Protein AF-A0A7J8CA47-F1 (afdb_monomer_lite)

pLDDT: mean 77.25, std 26.19, range [30.0, 98.12]

Structure (mmCIF, N/CA/C/O backbone):
data_AF-A0A7J8CA47-F1
#
_entry.id   AF-A0A7J8CA47-F1
#
loop_
_atom_site.group_PDB
_atom_site.id
_atom_site.type_symbol
_atom_site.label_atom_id
_atom_site.label_alt_id
_atom_site.label_comp_id
_atom_site.label_asym_id
_atom_site.label_entity_id
_atom_site.label_seq_id
_atom_site.pdbx_PDB_ins_code
_atom_site.Cartn_x
_atom_site.Cartn_y
_atom_site.Cartn_z
_atom_site.occupancy
_atom_site.B_iso_or_equiv
_atom_site.auth_seq_id
_atom_site.auth_comp_id
_atom_site.auth_asym_id
_atom_site.auth_atom_id
_atom_site.pdbx_PDB_model_num
ATOM 1 N N . MET A 1 1 ? 16.880 -2.410 23.154 1.00 43.12 1 MET A N 1
ATOM 2 C CA . MET A 1 1 ? 16.026 -2.175 21.968 1.00 43.12 1 MET A CA 1
ATOM 3 C C . MET A 1 1 ? 15.149 -3.400 21.783 1.00 43.12 1 MET A C 1
ATOM 5 O O . MET A 1 1 ? 15.694 -4.495 21.804 1.00 43.12 1 MET A O 1
ATOM 9 N N . ALA A 1 2 ? 13.825 -3.248 21.705 1.00 46.47 2 ALA A N 1
ATOM 10 C CA . ALA A 1 2 ? 12.923 -4.389 21.546 1.00 46.47 2 ALA A CA 1
ATOM 11 C C . ALA A 1 2 ? 13.215 -5.104 20.217 1.00 46.47 2 ALA A C 1
ATOM 13 O O . ALA A 1 2 ? 13.193 -4.479 19.157 1.00 46.47 2 ALA A O 1
ATOM 14 N N . THR A 1 3 ? 13.519 -6.398 20.274 1.00 55.00 3 THR A N 1
ATOM 15 C CA . THR A 1 3 ? 13.683 -7.247 19.095 1.00 55.00 3 THR A CA 1
ATOM 16 C C . THR A 1 3 ? 12.305 -7.473 18.480 1.00 55.00 3 THR A C 1
ATOM 18 O O . THR A 1 3 ? 11.504 -8.255 18.984 1.00 55.00 3 THR A O 1
ATOM 21 N N . ALA A 1 4 ? 11.987 -6.741 17.411 1.00 59.34 4 ALA A N 1
ATOM 22 C CA . ALA A 1 4 ? 10.750 -6.964 16.673 1.00 59.34 4 ALA A CA 1
ATOM 23 C C . ALA A 1 4 ? 10.788 -8.372 16.056 1.00 59.34 4 ALA A C 1
ATOM 25 O O . ALA A 1 4 ? 11.578 -8.641 15.153 1.00 59.34 4 ALA A O 1
ATOM 26 N N . THR A 1 5 ? 9.962 -9.282 16.567 1.00 76.69 5 THR A N 1
ATOM 27 C CA . THR A 1 5 ? 9.777 -10.624 16.013 1.00 76.69 5 THR A CA 1
ATOM 28 C C . THR A 1 5 ? 8.916 -10.527 14.753 1.00 76.69 5 THR A C 1
ATOM 30 O O . THR A 1 5 ? 7.783 -10.051 14.795 1.00 76.69 5 THR A O 1
ATOM 33 N N . GLY A 1 6 ? 9.458 -10.933 13.603 1.00 85.44 6 GLY A N 1
ATOM 34 C CA . GLY A 1 6 ? 8.727 -10.924 12.336 1.00 85.44 6 GLY A CA 1
ATOM 35 C C . GLY A 1 6 ? 9.623 -10.786 11.103 1.00 85.44 6 GLY A C 1
ATOM 36 O O . GLY A 1 6 ? 10.840 -10.653 11.234 1.00 85.44 6 GLY A O 1
ATOM 37 N N . PRO A 1 7 ? 9.026 -10.819 9.901 1.00 93.44 7 PRO A N 1
ATOM 38 C CA . PRO A 1 7 ? 9.747 -10.603 8.652 1.00 93.44 7 PRO A CA 1
ATOM 39 C C . PRO A 1 7 ? 10.291 -9.172 8.548 1.00 93.44 7 PRO A C 1
ATOM 41 O O . PRO A 1 7 ? 9.707 -8.213 9.066 1.00 93.44 7 PRO A O 1
ATOM 44 N N . TRP A 1 8 ? 11.396 -9.032 7.822 1.00 95.00 8 TRP A N 1
ATOM 45 C CA . TRP A 1 8 ? 12.046 -7.760 7.528 1.00 95.00 8 TRP A CA 1
ATOM 46 C C . TRP A 1 8 ? 12.272 -7.601 6.027 1.00 95.00 8 TRP A C 1
ATOM 48 O O . TRP A 1 8 ? 12.529 -8.571 5.316 1.00 95.00 8 TRP A O 1
ATOM 58 N N . PHE A 1 9 ? 12.232 -6.359 5.563 1.00 94.50 9 PHE A N 1
ATOM 59 C CA . PHE A 1 9 ? 12.816 -5.973 4.290 1.00 94.50 9 PHE A CA 1
ATOM 60 C C . PHE A 1 9 ? 14.320 -5.753 4.490 1.00 94.50 9 PHE A C 1
ATOM 62 O O . PHE A 1 9 ? 14.727 -5.030 5.405 1.00 94.50 9 PHE A O 1
ATOM 69 N N . TRP A 1 10 ? 15.146 -6.412 3.678 1.00 96.19 10 TRP A N 1
ATOM 70 C CA . TRP A 1 10 ? 16.603 -6.345 3.771 1.00 96.19 10 TRP A CA 1
ATOM 71 C C . TRP A 1 10 ? 17.242 -6.672 2.422 1.00 96.19 10 TRP A C 1
ATOM 73 O O . TRP A 1 10 ? 16.858 -7.650 1.785 1.00 96.19 10 TRP A O 1
ATOM 83 N N . LEU A 1 11 ? 18.228 -5.873 2.012 1.00 95.69 11 LEU A N 1
ATOM 84 C CA . LEU A 1 11 ? 18.941 -6.021 0.737 1.00 95.69 11 LEU A CA 1
ATOM 85 C C . LEU A 1 11 ? 20.345 -6.633 0.911 1.00 95.69 11 LEU A C 1
ATOM 87 O O . LEU A 1 11 ? 21.168 -6.567 0.003 1.00 95.69 11 LEU A O 1
ATOM 91 N N . GLY A 1 12 ? 20.625 -7.240 2.070 1.00 94.88 12 GLY A N 1
ATOM 92 C CA . GLY A 1 12 ? 21.909 -7.880 2.374 1.00 94.88 12 GLY A CA 1
ATOM 93 C C . GLY A 1 12 ? 22.969 -6.920 2.924 1.00 94.88 12 GLY A C 1
ATOM 94 O O . GLY A 1 12 ? 22.691 -5.752 3.207 1.00 94.88 12 GLY A O 1
ATOM 95 N N . ASN A 1 13 ? 24.194 -7.423 3.092 1.00 96.06 13 ASN A N 1
ATOM 96 C CA . ASN A 1 13 ? 25.359 -6.678 3.588 1.00 96.06 13 ASN A CA 1
ATOM 97 C C . ASN A 1 13 ? 25.053 -5.894 4.883 1.00 96.06 13 ASN A C 1
ATOM 99 O O . ASN A 1 13 ? 24.380 -6.396 5.784 1.00 96.06 13 ASN A O 1
ATOM 103 N N . GLU A 1 14 ? 25.521 -4.650 4.955 1.00 96.44 14 GLU A N 1
ATOM 104 C CA . GLU A 1 14 ? 25.308 -3.721 6.066 1.00 96.44 14 GLU A CA 1
ATOM 105 C C . GLU A 1 14 ? 24.041 -2.864 5.886 1.00 96.44 14 GLU A C 1
ATOM 107 O O . GLU A 1 14 ? 23.869 -1.842 6.549 1.00 96.44 14 GLU A O 1
ATOM 112 N N . THR A 1 15 ? 23.128 -3.252 4.984 1.00 97.06 15 THR A N 1
ATOM 113 C CA . THR A 1 15 ? 21.874 -2.507 4.808 1.00 97.06 15 THR A CA 1
ATOM 114 C C . THR A 1 15 ? 20.951 -2.677 6.013 1.00 97.06 15 THR A C 1
ATOM 116 O O . THR A 1 15 ? 20.909 -3.729 6.661 1.00 97.06 15 THR A O 1
ATOM 119 N N . LEU A 1 16 ? 20.184 -1.626 6.314 1.00 96.62 16 LEU A N 1
ATOM 120 C CA . LEU A 1 16 ? 19.253 -1.614 7.437 1.00 96.62 16 LEU A CA 1
ATOM 121 C C . LEU A 1 16 ? 18.143 -2.656 7.242 1.00 96.62 16 LEU A C 1
ATOM 123 O O . LEU A 1 16 ? 17.472 -2.688 6.211 1.00 96.62 16 LEU A O 1
ATOM 127 N N . LYS A 1 17 ? 17.902 -3.464 8.276 1.00 96.06 17 LYS A N 1
ATOM 128 C CA . LYS A 1 17 ? 16.749 -4.368 8.338 1.00 96.06 17 LYS A CA 1
ATOM 129 C C . LYS A 1 17 ? 15.517 -3.586 8.774 1.00 96.06 17 LYS A C 1
ATOM 131 O O . LYS A 1 17 ? 15.444 -3.129 9.914 1.00 96.06 17 LYS A O 1
ATOM 136 N N . VAL A 1 18 ? 14.543 -3.451 7.881 1.00 95.56 18 VAL A N 1
ATOM 137 C CA . VAL A 1 18 ? 13.295 -2.732 8.160 1.00 95.56 18 VAL A CA 1
ATOM 138 C C . VAL A 1 18 ? 12.207 -3.746 8.532 1.00 95.56 18 VAL A C 1
ATOM 140 O O . VAL A 1 18 ? 11.802 -4.531 7.675 1.00 95.56 18 VAL A O 1
ATOM 143 N N . PRO A 1 19 ? 11.719 -3.785 9.786 1.00 9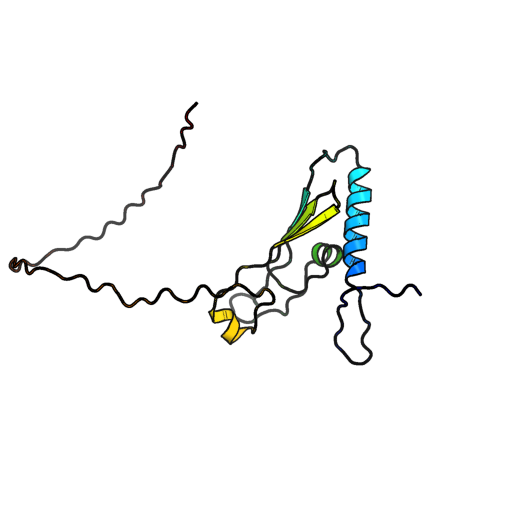6.00 19 PRO A N 1
ATOM 144 C CA . PRO A 1 19 ? 10.726 -4.774 10.203 1.00 96.00 19 PRO A CA 1
ATOM 145 C C . PRO A 1 19 ? 9.348 -4.472 9.599 1.00 96.00 19 PRO A C 1
ATOM 147 O O . PRO A 1 19 ? 8.865 -3.343 9.698 1.00 96.00 19 PRO A O 1
ATOM 150 N N . LEU A 1 20 ? 8.644 -5.484 9.073 1.00 93.50 20 LEU A N 1
ATOM 151 C CA . LEU A 1 20 ? 7.279 -5.293 8.546 1.00 93.50 20 LEU A CA 1
ATOM 152 C C . LEU A 1 20 ? 6.264 -4.904 9.637 1.00 93.50 20 LEU A C 1
ATOM 154 O O . LEU A 1 20 ? 5.202 -4.351 9.339 1.00 93.50 20 LEU A O 1
ATOM 158 N N . ALA A 1 21 ? 6.611 -5.122 10.909 1.00 94.62 21 ALA A N 1
ATOM 159 C CA . ALA A 1 21 ? 5.860 -4.627 12.060 1.00 94.62 21 ALA A CA 1
ATOM 160 C C . ALA A 1 21 ? 5.669 -3.096 12.038 1.00 94.62 21 ALA A C 1
ATOM 162 O O . ALA A 1 21 ? 4.674 -2.601 12.569 1.00 94.62 21 ALA A O 1
ATOM 163 N N . LEU A 1 22 ? 6.568 -2.350 11.380 1.00 95.81 22 LEU A N 1
ATOM 164 C CA . LEU A 1 22 ? 6.436 -0.908 11.164 1.00 95.81 22 LEU A CA 1
ATOM 165 C C . LEU A 1 22 ? 5.121 -0.573 10.448 1.00 95.81 22 LEU A C 1
ATOM 167 O O . LEU A 1 22 ? 4.359 0.277 10.907 1.00 95.81 22 LEU A O 1
ATOM 171 N N . PHE A 1 23 ? 4.816 -1.277 9.359 1.00 96.69 23 PHE A N 1
ATOM 172 C CA . PHE A 1 23 ? 3.610 -1.031 8.566 1.00 96.69 23 PHE A CA 1
ATOM 173 C C . PHE A 1 23 ? 2.347 -1.466 9.316 1.00 96.69 23 PHE A C 1
ATOM 175 O O . PHE A 1 23 ? 1.330 -0.777 9.280 1.00 96.69 23 PHE A O 1
ATOM 182 N N . ALA A 1 24 ? 2.413 -2.566 10.074 1.00 95.75 24 ALA A N 1
ATOM 183 C CA . ALA A 1 24 ? 1.310 -2.984 10.942 1.00 95.75 24 ALA A CA 1
ATOM 184 C C . ALA A 1 24 ? 0.983 -1.921 12.009 1.00 95.75 24 ALA A C 1
ATOM 186 O O . ALA A 1 24 ? -0.187 -1.606 12.240 1.00 95.75 24 ALA A O 1
ATOM 187 N N . LEU A 1 25 ? 2.010 -1.309 12.607 1.00 97.12 25 LEU A N 1
ATOM 188 C CA . LEU A 1 25 ? 1.848 -0.214 13.560 1.00 97.12 25 LEU A CA 1
ATOM 189 C C . LEU A 1 25 ? 1.219 1.026 12.911 1.00 97.12 25 LEU A C 1
ATOM 191 O O . LEU A 1 25 ? 0.351 1.658 13.514 1.00 97.12 25 LEU A O 1
ATOM 195 N N . ASN A 1 26 ? 1.609 1.361 11.681 1.00 97.75 26 ASN A N 1
ATOM 196 C CA . ASN A 1 26 ? 1.023 2.476 10.938 1.00 97.75 26 ASN A CA 1
ATOM 197 C C . ASN A 1 26 ? -0.476 2.277 10.690 1.00 97.75 26 ASN A C 1
ATOM 199 O O . ASN A 1 26 ? -1.267 3.174 10.984 1.00 97.75 26 ASN A O 1
ATOM 203 N N . ARG A 1 27 ? -0.895 1.085 10.249 1.00 97.75 27 ARG A N 1
ATOM 204 C CA . ARG A 1 27 ? -2.323 0.769 10.058 1.00 97.75 27 ARG A CA 1
ATOM 205 C C . ARG A 1 27 ? -3.108 0.853 11.360 1.00 97.75 27 ARG A C 1
ATOM 207 O O . ARG A 1 27 ? -4.205 1.407 11.373 1.00 97.75 27 ARG A O 1
ATOM 214 N N . ARG A 1 28 ? -2.530 0.381 12.468 1.00 97.62 28 ARG A N 1
ATOM 215 C CA . ARG A 1 28 ? -3.137 0.522 13.797 1.00 97.62 28 ARG A CA 1
ATOM 216 C C . ARG A 1 28 ? -3.344 1.994 14.164 1.00 97.62 28 ARG A C 1
ATOM 218 O O . ARG A 1 28 ? -4.452 2.370 14.531 1.00 97.62 28 ARG A O 1
ATOM 225 N N . ARG A 1 29 ? -2.317 2.834 13.998 1.00 98.12 29 ARG A N 1
ATOM 226 C CA . ARG A 1 29 ? -2.398 4.285 14.250 1.00 98.12 29 ARG A CA 1
ATOM 227 C C . ARG A 1 29 ? -3.444 4.968 13.369 1.00 98.12 29 ARG A C 1
ATOM 229 O O . ARG A 1 29 ? -4.155 5.851 13.845 1.00 98.12 29 ARG A O 1
ATOM 236 N N . LEU A 1 30 ? -3.556 4.555 12.106 1.00 97.62 30 LEU A N 1
ATOM 237 C CA . LEU A 1 30 ? -4.583 5.051 11.190 1.00 97.62 30 LEU A CA 1
ATOM 238 C C . LEU A 1 30 ? -5.986 4.719 11.709 1.00 97.62 30 LEU A C 1
ATOM 240 O O . LEU A 1 30 ? -6.809 5.621 11.844 1.00 97.62 30 LEU A O 1
ATOM 244 N N . CYS A 1 31 ? -6.239 3.456 12.058 1.00 97.31 31 CYS A N 1
ATOM 245 C CA . CYS A 1 31 ? -7.536 3.018 12.577 1.00 97.31 31 CYS A CA 1
ATOM 246 C C . CYS A 1 31 ? -7.890 3.737 13.885 1.00 97.31 31 CYS A C 1
ATOM 248 O O . CYS A 1 31 ? -8.999 4.238 14.032 1.00 97.31 31 CYS A O 1
ATOM 250 N N . GLU A 1 32 ? -6.938 3.865 14.813 1.00 97.19 32 GLU A N 1
ATOM 251 C CA . GLU A 1 32 ? -7.129 4.600 16.070 1.00 97.19 32 GLU A CA 1
ATOM 252 C C . GLU A 1 32 ? -7.504 6.069 15.837 1.00 97.19 32 GLU A C 1
ATOM 254 O O . GLU A 1 32 ? -8.316 6.625 16.578 1.00 97.19 32 GLU A O 1
ATOM 259 N N . ARG A 1 33 ? -6.938 6.709 14.807 1.00 97.81 33 ARG A N 1
ATOM 260 C CA . ARG A 1 33 ? -7.278 8.090 14.443 1.00 97.81 33 ARG A CA 1
ATOM 261 C C . ARG A 1 33 ? -8.654 8.186 13.784 1.00 97.81 33 ARG A C 1
ATOM 263 O O . ARG A 1 33 ? -9.390 9.118 14.090 1.00 97.81 33 ARG A O 1
ATOM 270 N N . LEU A 1 34 ? -9.009 7.233 12.923 1.00 97.19 34 LEU A N 1
ATOM 271 C CA . LEU A 1 34 ? -10.303 7.205 12.235 1.00 97.19 34 LEU A CA 1
ATOM 272 C C . LEU A 1 34 ? -11.464 6.916 13.189 1.00 97.19 34 LEU A C 1
ATOM 274 O O . LEU A 1 34 ? -12.479 7.594 13.107 1.00 97.19 34 LEU A O 1
ATOM 278 N N . ARG A 1 35 ? -11.291 6.013 14.159 1.00 95.31 35 ARG A N 1
ATOM 279 C CA . ARG A 1 35 ? -12.308 5.722 15.190 1.00 95.31 35 ARG A CA 1
ATOM 280 C C . ARG A 1 35 ? -12.643 6.920 16.077 1.00 95.31 35 ARG A C 1
ATOM 282 O O . ARG A 1 35 ? -13.725 6.982 16.642 1.00 95.31 35 ARG A O 1
ATOM 289 N N . LYS A 1 36 ? -11.709 7.864 16.230 1.00 96.88 36 LYS A N 1
ATOM 290 C CA . LYS A 1 36 ? -11.924 9.106 16.991 1.00 96.88 36 LYS A CA 1
ATOM 291 C C . LYS A 1 36 ? -12.671 10.173 16.190 1.00 96.88 36 LYS A C 1
ATOM 293 O O . LYS A 1 36 ? -13.046 11.191 16.763 1.00 96.88 36 LYS A O 1
ATOM 298 N N . ASN A 1 37 ? -12.840 9.988 14.881 1.00 96.81 37 ASN A N 1
ATOM 299 C CA . ASN A 1 37 ? -13.527 10.947 14.032 1.00 96.81 37 ASN A CA 1
ATOM 300 C C . ASN A 1 37 ? -15.038 10.642 14.022 1.00 96.81 37 ASN A C 1
ATOM 302 O O . ASN A 1 37 ? -15.424 9.594 13.507 1.00 96.81 37 ASN A O 1
ATOM 306 N N . PRO A 1 38 ? -15.901 11.547 14.524 1.00 94.94 38 PRO A N 1
ATOM 307 C CA . PRO A 1 38 ? -17.345 11.309 14.602 1.00 94.94 38 PRO A CA 1
ATOM 308 C C . PRO A 1 38 ? -18.030 11.190 13.232 1.00 94.94 38 PRO A C 1
ATOM 310 O O . PRO A 1 38 ? -19.155 10.710 13.159 1.00 94.94 38 PRO A O 1
ATOM 313 N N . ALA A 1 39 ? -17.376 11.615 12.145 1.00 97.00 39 ALA A N 1
ATOM 314 C CA . ALA A 1 39 ? -17.912 11.486 10.791 1.00 97.00 39 ALA A CA 1
ATOM 315 C C . ALA A 1 39 ? -17.761 10.070 10.200 1.00 97.00 39 ALA A C 1
ATOM 317 O O . ALA A 1 39 ? -18.356 9.772 9.165 1.00 97.00 39 ALA A O 1
ATOM 318 N N . VAL A 1 40 ? -16.943 9.207 10.811 1.00 96.38 40 VAL A N 1
ATOM 319 C CA . VAL A 1 40 ? -16.671 7.857 10.303 1.00 96.38 40 VAL A CA 1
ATOM 320 C C . VAL A 1 40 ? -17.702 6.888 10.873 1.00 96.38 40 VAL A C 1
ATOM 322 O O . VAL A 1 40 ? -17.839 6.753 12.086 1.00 96.38 40 VAL A O 1
ATOM 325 N N . GLN A 1 41 ? -18.427 6.205 9.990 1.00 95.81 41 GLN A N 1
ATOM 326 C CA . GLN A 1 41 ? -19.441 5.223 10.376 1.00 95.81 41 GLN A CA 1
ATOM 327 C C . GLN A 1 41 ? -18.789 3.910 10.834 1.00 95.81 41 GLN A C 1
ATOM 329 O O . GLN A 1 41 ? -17.712 3.547 10.353 1.00 95.81 41 GLN A O 1
ATOM 334 N N . ALA A 1 42 ? -19.456 3.169 11.721 1.00 93.69 42 ALA A N 1
ATOM 335 C CA . ALA A 1 42 ? -19.057 1.797 12.037 1.00 93.69 42 ALA A CA 1
ATOM 336 C C . ALA A 1 42 ? -19.129 0.916 10.774 1.00 93.69 42 ALA A C 1
ATOM 338 O O . ALA A 1 42 ? -19.980 1.124 9.910 1.00 93.69 42 ALA A O 1
ATOM 339 N N . GLY A 1 43 ? -18.221 -0.044 10.650 1.00 93.81 43 GLY A N 1
ATOM 340 C CA . GLY A 1 43 ? -18.065 -0.899 9.473 1.00 93.81 43 GLY A CA 1
ATOM 341 C C . GLY A 1 43 ? -17.388 -0.209 8.286 1.00 93.81 43 GLY A C 1
ATOM 342 O O . GLY A 1 43 ? -17.404 -0.746 7.179 1.00 93.81 43 GLY A O 1
ATOM 343 N N . SER A 1 44 ? -16.806 0.978 8.484 1.00 96.69 44 SER A N 1
ATOM 344 C CA . SER A 1 44 ? -16.071 1.680 7.430 1.00 96.69 44 SER A CA 1
ATOM 345 C C . SER A 1 44 ? -14.773 0.965 7.072 1.00 96.69 44 SER A C 1
ATOM 347 O O . SER A 1 44 ? -14.068 0.409 7.916 1.00 96.69 44 SER A O 1
ATOM 349 N N . VAL A 1 45 ? -14.413 1.054 5.796 1.00 97.44 45 VAL A N 1
ATOM 350 C CA . VAL A 1 45 ? -13.248 0.379 5.236 1.00 97.44 45 VAL A CA 1
ATOM 351 C C . VAL A 1 45 ? -12.401 1.383 4.464 1.00 97.44 45 VAL A C 1
ATOM 353 O O . VAL A 1 45 ? -12.909 2.128 3.629 1.00 97.44 45 VAL A O 1
ATOM 356 N N . VAL A 1 46 ? -11.095 1.397 4.725 1.00 97.81 46 VAL A N 1
ATOM 357 C CA . VAL A 1 46 ? -10.133 2.186 3.950 1.00 97.81 46 VAL A CA 1
ATOM 358 C C . VAL A 1 46 ? -9.701 1.366 2.743 1.00 97.81 46 VAL A C 1
ATOM 360 O O . VAL A 1 46 ? -9.171 0.269 2.914 1.00 97.81 46 VAL A O 1
ATOM 363 N N . LEU A 1 47 ? -9.885 1.909 1.542 1.00 98.00 47 LEU A N 1
ATOM 364 C CA . LEU A 1 47 ? -9.367 1.353 0.294 1.00 98.00 47 LEU A CA 1
ATOM 365 C C . LEU A 1 47 ? -8.231 2.239 -0.220 1.00 98.00 47 LEU A C 1
ATOM 367 O O . LEU A 1 47 ? -8.428 3.430 -0.448 1.00 98.00 47 LEU A O 1
ATOM 371 N N . LEU A 1 48 ? -7.055 1.647 -0.412 1.00 98.06 48 LEU A N 1
ATOM 372 C CA . LEU A 1 48 ? -5.895 2.291 -1.018 1.00 98.06 48 LEU A CA 1
ATOM 373 C C . LEU A 1 48 ? -5.529 1.554 -2.307 1.00 98.06 48 LEU A C 1
ATOM 375 O O . LEU A 1 48 ? -5.350 0.333 -2.302 1.00 98.06 48 LEU A O 1
ATOM 379 N N . GLN A 1 49 ? -5.400 2.305 -3.397 1.00 98.06 49 GLN A N 1
ATOM 380 C CA . GLN A 1 49 ? -4.832 1.821 -4.651 1.00 98.06 49 GLN A CA 1
ATOM 381 C C . GLN A 1 49 ? -3.320 2.055 -4.627 1.00 98.06 49 GLN A C 1
ATOM 383 O O . GLN A 1 49 ? -2.868 3.163 -4.340 1.00 98.06 49 GLN A O 1
ATOM 388 N N . GLY A 1 50 ? -2.546 1.004 -4.883 1.00 97.56 50 GLY A N 1
ATOM 389 C CA . GLY A 1 50 ? -1.106 1.106 -5.088 1.00 97.56 50 GLY A CA 1
ATOM 390 C C . GLY A 1 50 ? -0.771 1.693 -6.458 1.00 97.56 50 GLY A C 1
ATOM 391 O O . GLY A 1 50 ? -1.631 1.855 -7.319 1.00 97.56 50 GLY A O 1
ATOM 392 N N . GLY A 1 51 ? 0.503 2.004 -6.664 1.00 95.31 51 GLY A N 1
ATOM 393 C CA . GLY A 1 51 ? 1.004 2.470 -7.949 1.00 95.31 51 GLY A CA 1
ATOM 394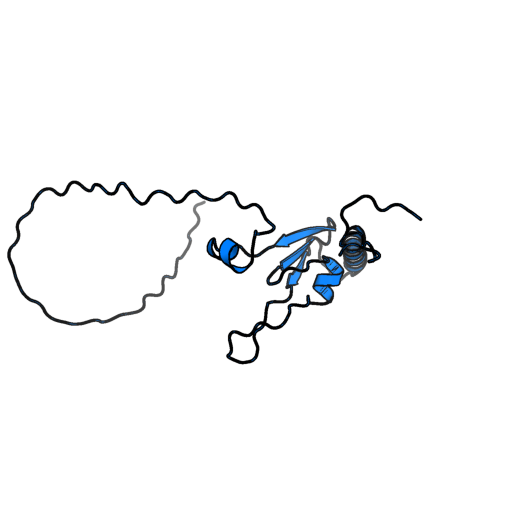 C C . GLY A 1 51 ? 0.966 1.377 -9.018 1.00 95.31 51 GLY A C 1
ATOM 395 O O . GLY A 1 51 ? 1.077 0.184 -8.726 1.00 95.31 51 GLY A O 1
ATOM 396 N N . GLU A 1 52 ? 0.868 1.808 -10.268 1.00 96.69 52 GLU A N 1
ATOM 397 C CA . GLU A 1 52 ? 0.955 0.961 -11.457 1.00 96.69 52 GLU A CA 1
ATOM 398 C C . GLU A 1 52 ? 2.300 1.178 -12.160 1.00 96.69 52 GLU A C 1
ATOM 400 O O . GLU A 1 52 ? 2.969 2.196 -11.963 1.00 96.69 52 GLU A O 1
ATOM 405 N N . GLU A 1 53 ? 2.728 0.199 -12.952 1.00 95.06 53 GLU A N 1
ATOM 406 C CA . GLU A 1 53 ? 3.941 0.335 -13.754 1.00 95.06 53 GLU A CA 1
ATOM 407 C C . GLU A 1 53 ? 3.675 1.251 -14.953 1.00 95.06 53 GLU A C 1
ATOM 409 O O . GLU A 1 53 ? 2.637 1.159 -15.608 1.00 95.06 53 GLU A O 1
ATOM 414 N N . THR A 1 54 ? 4.617 2.146 -15.243 1.00 96.50 54 THR A N 1
ATOM 415 C CA . THR A 1 54 ? 4.478 3.137 -16.314 1.00 96.50 54 THR A CA 1
ATOM 416 C C . THR A 1 54 ? 5.581 2.993 -17.344 1.00 96.50 54 THR A C 1
ATOM 418 O O . THR A 1 54 ? 6.722 2.663 -17.016 1.00 96.50 54 THR A O 1
ATOM 421 N N . GLN A 1 55 ? 5.254 3.325 -18.584 1.00 97.44 55 GLN A N 1
ATOM 422 C CA . GLN A 1 55 ? 6.180 3.309 -19.708 1.00 97.44 55 GLN A CA 1
ATOM 423 C C . GLN A 1 55 ? 6.583 4.730 -20.109 1.00 97.44 55 GLN A C 1
ATOM 425 O O . GLN A 1 55 ? 5.896 5.708 -19.800 1.00 97.44 55 GLN A O 1
ATOM 430 N N . ARG A 1 56 ? 7.719 4.865 -20.795 1.00 96.50 56 ARG A N 1
ATOM 431 C CA . ARG A 1 56 ? 8.158 6.153 -21.341 1.00 96.50 56 ARG A CA 1
ATOM 432 C C . ARG A 1 56 ? 7.385 6.473 -22.619 1.00 96.50 56 ARG A C 1
ATOM 434 O O . ARG A 1 56 ? 7.663 5.926 -23.680 1.00 96.50 56 ARG A O 1
ATOM 441 N N . TYR A 1 57 ? 6.470 7.435 -22.530 1.00 95.44 57 TYR A N 1
ATOM 442 C CA . TYR A 1 57 ? 5.657 7.887 -23.664 1.00 95.44 57 TYR A CA 1
ATOM 443 C C . TYR A 1 57 ? 4.884 6.722 -24.310 1.00 95.44 57 TYR A C 1
ATOM 445 O O . TYR A 1 57 ? 4.098 6.066 -23.636 1.00 95.44 57 TYR A O 1
ATOM 453 N N . CYS A 1 58 ? 5.094 6.481 -25.606 1.00 94.94 58 CYS A N 1
ATOM 454 C CA . CYS A 1 58 ? 4.496 5.397 -26.379 1.00 94.94 58 CYS A CA 1
ATOM 455 C C . CYS A 1 58 ? 5.465 4.228 -26.644 1.00 94.94 58 CYS A C 1
ATOM 457 O O . CYS A 1 58 ? 5.191 3.414 -27.524 1.00 94.94 58 CYS A O 1
ATOM 459 N N . THR A 1 59 ? 6.603 4.154 -25.940 1.00 97.19 59 THR A N 1
ATOM 460 C CA . THR A 1 59 ? 7.560 3.047 -26.087 1.00 97.19 59 THR A CA 1
ATOM 461 C C . THR A 1 59 ? 7.305 1.945 -25.062 1.00 97.19 59 THR A C 1
ATOM 463 O O . THR A 1 59 ? 6.647 2.151 -24.048 1.00 97.19 59 THR A O 1
ATOM 466 N N . ASP A 1 60 ? 7.881 0.770 -25.290 1.00 96.19 60 ASP A N 1
ATOM 467 C CA . ASP A 1 60 ? 7.902 -0.353 -24.346 1.00 96.19 60 ASP A CA 1
ATOM 468 C C . ASP A 1 60 ? 8.948 -0.186 -23.223 1.00 96.19 60 ASP A C 1
ATOM 470 O O . ASP A 1 60 ? 9.195 -1.100 -22.439 1.00 96.19 60 ASP A O 1
ATOM 474 N N . THR A 1 61 ? 9.577 0.988 -23.116 1.00 96.06 61 THR A N 1
ATOM 475 C CA . THR A 1 61 ? 10.620 1.246 -22.121 1.00 96.06 61 THR A CA 1
ATOM 476 C C . THR A 1 61 ? 9.998 1.490 -20.747 1.00 96.06 61 THR A C 1
ATOM 478 O O . THR A 1 61 ? 9.474 2.574 -20.479 1.00 96.06 61 THR A O 1
ATOM 481 N N . GLY A 1 62 ? 10.092 0.496 -19.861 1.00 94.38 62 GLY A N 1
ATOM 482 C CA . GLY A 1 62 ? 9.618 0.589 -18.480 1.00 94.38 62 GLY A CA 1
ATOM 483 C C . GLY A 1 62 ? 10.362 1.647 -17.658 1.00 94.38 62 GLY A C 1
ATOM 484 O O . GLY A 1 62 ? 11.589 1.780 -17.722 1.00 94.38 62 GLY A O 1
ATOM 485 N N . VAL A 1 63 ? 9.615 2.416 -16.868 1.00 96.25 63 VAL A N 1
ATOM 486 C CA . VAL A 1 63 ? 10.165 3.261 -15.803 1.00 96.25 63 VAL A CA 1
ATOM 487 C C . VAL A 1 63 ? 10.261 2.416 -14.538 1.00 96.25 63 VAL A C 1
ATOM 489 O O . VAL A 1 63 ? 9.299 1.743 -14.178 1.00 96.25 63 VAL A O 1
ATOM 492 N N . LEU A 1 64 ? 11.408 2.466 -13.850 1.00 96.25 64 LEU A N 1
ATOM 493 C CA . LEU A 1 64 ? 11.593 1.729 -12.599 1.00 96.25 64 LEU A CA 1
ATOM 494 C C . LEU A 1 64 ? 10.492 2.089 -11.601 1.00 96.25 64 LEU A C 1
ATOM 496 O O . LEU A 1 64 ? 10.335 3.249 -11.213 1.00 96.25 64 LEU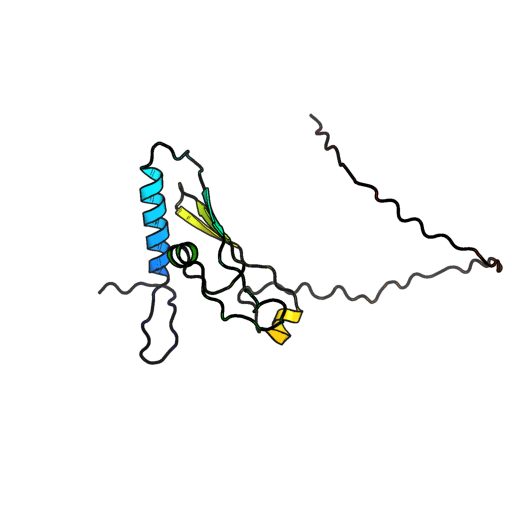 A O 1
ATOM 500 N N . PHE A 1 65 ? 9.739 1.070 -11.199 1.00 96.94 65 PHE A N 1
ATOM 501 C CA . PHE A 1 65 ? 8.590 1.247 -10.336 1.00 96.94 65 PHE A CA 1
ATOM 502 C C . PHE A 1 65 ? 9.010 1.699 -8.934 1.00 96.94 65 PHE A C 1
ATOM 504 O O . PHE A 1 65 ? 9.874 1.101 -8.289 1.00 96.94 65 PHE A O 1
ATOM 511 N N . ARG A 1 66 ? 8.348 2.747 -8.441 1.00 96.56 66 ARG A N 1
ATOM 512 C CA . ARG A 1 66 ? 8.445 3.217 -7.060 1.00 96.56 66 ARG A CA 1
ATOM 513 C C . ARG A 1 66 ? 7.038 3.432 -6.533 1.00 96.56 66 ARG A C 1
ATOM 515 O O . ARG A 1 66 ? 6.259 4.175 -7.120 1.00 96.56 66 ARG A O 1
ATOM 522 N N . GLN A 1 67 ? 6.743 2.779 -5.417 1.00 97.62 67 GLN A N 1
ATOM 523 C CA . GLN A 1 67 ? 5.401 2.718 -4.851 1.00 97.62 67 GLN A CA 1
ATOM 524 C C . GLN A 1 67 ? 4.834 4.103 -4.493 1.00 97.62 67 GLN A C 1
ATOM 526 O O . GLN A 1 67 ? 5.569 5.018 -4.101 1.00 97.62 67 GLN A O 1
ATOM 531 N N . GLU A 1 68 ? 3.507 4.224 -4.570 1.00 97.56 68 GLU A N 1
ATOM 532 C CA . GLU A 1 68 ? 2.762 5.369 -4.043 1.00 97.56 68 GLU A CA 1
ATOM 533 C C . GLU A 1 68 ? 3.010 5.502 -2.525 1.00 97.56 68 GLU A C 1
ATOM 535 O O . GLU A 1 68 ? 3.131 4.514 -1.796 1.00 97.56 68 GLU A O 1
ATOM 540 N N . SER A 1 69 ? 3.169 6.732 -2.037 1.00 98.12 69 SER A N 1
ATOM 541 C CA . SER A 1 69 ? 3.730 6.979 -0.706 1.00 98.12 69 SER A CA 1
ATOM 542 C C . SER A 1 69 ? 2.769 6.598 0.425 1.00 98.12 69 SER A C 1
ATOM 544 O O . SER A 1 69 ? 3.221 6.045 1.430 1.00 98.12 69 SER A O 1
ATOM 546 N N . PHE A 1 70 ? 1.461 6.838 0.280 1.00 97.81 70 PHE A N 1
ATOM 547 C CA . PHE A 1 70 ? 0.467 6.417 1.275 1.00 97.81 70 PHE A CA 1
ATOM 548 C C . PHE A 1 70 ? 0.317 4.896 1.308 1.00 97.81 70 PHE A C 1
ATOM 550 O O . PHE A 1 70 ? 0.269 4.302 2.391 1.00 97.81 70 PHE A O 1
ATOM 557 N N . PHE A 1 71 ? 0.320 4.251 0.143 1.00 97.94 71 PHE A N 1
ATOM 558 C CA . PHE A 1 71 ? 0.289 2.797 0.040 1.00 97.94 71 PHE A CA 1
ATOM 559 C C . PHE A 1 71 ? 1.529 2.156 0.671 1.00 97.94 71 PHE A C 1
ATOM 561 O O . PHE A 1 71 ? 1.416 1.227 1.475 1.00 97.94 71 PHE A O 1
ATOM 568 N N . HIS A 1 72 ? 2.716 2.695 0.382 1.00 97.62 72 HIS A N 1
ATOM 569 C CA . HIS A 1 72 ? 3.962 2.245 0.995 1.00 97.62 72 HIS A CA 1
ATOM 570 C C . HIS A 1 72 ? 3.944 2.443 2.515 1.00 97.62 72 HIS A C 1
ATOM 572 O O . HIS A 1 72 ? 4.305 1.532 3.253 1.00 97.62 72 HIS A O 1
ATOM 578 N N . TRP A 1 73 ? 3.461 3.587 3.006 1.00 98.06 73 TRP A N 1
ATOM 579 C CA . TRP A 1 73 ? 3.347 3.854 4.442 1.00 98.06 73 TRP A CA 1
ATOM 580 C C . TRP A 1 73 ? 2.429 2.857 5.166 1.00 98.06 73 TRP A C 1
ATOM 582 O O . TRP A 1 73 ? 2.722 2.453 6.296 1.00 98.06 73 TRP A O 1
ATOM 592 N N . ALA A 1 74 ? 1.334 2.443 4.525 1.00 97.44 74 ALA A N 1
ATOM 593 C CA . ALA A 1 74 ? 0.362 1.527 5.110 1.00 97.44 74 ALA A CA 1
ATOM 594 C C . ALA A 1 74 ? 0.771 0.048 5.001 1.00 97.44 74 ALA A C 1
ATOM 596 O O . ALA A 1 74 ? 0.522 -0.719 5.934 1.00 97.44 74 ALA A O 1
ATOM 597 N N . PHE A 1 75 ? 1.376 -0.375 3.889 1.00 96.56 75 PHE A N 1
ATOM 598 C CA . PHE A 1 75 ? 1.601 -1.796 3.587 1.00 96.56 75 PHE A CA 1
ATOM 599 C C . PHE A 1 75 ? 3.065 -2.186 3.374 1.00 96.56 75 PHE A C 1
ATOM 601 O O . PHE A 1 75 ? 3.403 -3.338 3.633 1.00 96.56 75 PHE A O 1
ATOM 608 N N . GLY A 1 76 ? 3.928 -1.270 2.933 1.00 95.62 76 GLY A N 1
ATOM 609 C CA . GLY A 1 76 ? 5.333 -1.570 2.634 1.00 95.62 76 GLY A CA 1
ATOM 610 C C . GLY A 1 76 ? 5.553 -2.462 1.410 1.00 95.62 76 GLY A C 1
ATOM 611 O O . GLY A 1 76 ? 6.623 -3.043 1.270 1.00 95.62 76 GLY A O 1
ATOM 612 N N . VAL A 1 77 ? 4.545 -2.596 0.547 1.00 95.62 77 VAL A N 1
ATOM 613 C CA . VAL A 1 77 ? 4.566 -3.472 -0.635 1.00 95.62 77 VAL A CA 1
ATOM 614 C C . VAL A 1 77 ? 5.362 -2.828 -1.767 1.00 95.62 77 VAL A C 1
ATOM 616 O O . VAL A 1 77 ? 5.223 -1.630 -2.035 1.00 95.62 77 VAL A O 1
ATOM 619 N N . THR A 1 78 ? 6.180 -3.631 -2.442 1.00 95.06 78 THR A N 1
ATOM 620 C CA . THR A 1 78 ? 7.074 -3.197 -3.528 1.00 95.06 78 THR A CA 1
ATOM 621 C C . THR A 1 78 ? 6.530 -3.504 -4.917 1.00 95.06 78 THR A C 1
ATOM 623 O O . THR A 1 78 ? 6.983 -2.924 -5.896 1.00 95.06 78 THR A O 1
ATOM 626 N N . GLU A 1 79 ? 5.552 -4.394 -5.001 1.00 93.62 79 GLU A N 1
ATOM 627 C CA . GLU A 1 79 ? 4.934 -4.868 -6.225 1.00 93.62 79 GLU A CA 1
ATOM 628 C C . GLU A 1 79 ? 3.913 -3.848 -6.768 1.00 93.62 79 GLU A C 1
ATOM 630 O O . GLU A 1 79 ? 3.181 -3.223 -5.986 1.00 93.62 79 GLU A O 1
ATOM 635 N N . PRO A 1 80 ? 3.838 -3.673 -8.100 1.00 95.38 80 PRO A N 1
ATOM 636 C CA . PRO A 1 80 ? 2.870 -2.782 -8.727 1.00 95.38 80 PRO A CA 1
ATOM 637 C C . PRO A 1 80 ? 1.463 -3.393 -8.777 1.00 95.38 80 PRO A C 1
ATOM 639 O O . PRO A 1 80 ? 1.262 -4.593 -8.574 1.00 95.38 80 PRO A O 1
ATOM 642 N N . SER A 1 81 ? 0.480 -2.555 -9.115 1.00 95.25 81 SER A N 1
ATOM 643 C CA . SER A 1 81 ? -0.913 -2.934 -9.410 1.00 95.25 81 SER A CA 1
ATOM 644 C C . SER A 1 81 ? -1.621 -3.678 -8.270 1.00 95.25 81 SER A C 1
ATOM 646 O O . SER A 1 81 ? -2.462 -4.547 -8.500 1.00 95.25 81 SER A O 1
ATOM 648 N N . CYS A 1 82 ? -1.261 -3.358 -7.027 1.00 95.88 82 CYS A N 1
ATOM 649 C CA . CYS A 1 82 ? -1.866 -3.940 -5.835 1.00 95.88 82 CYS A CA 1
ATOM 650 C C . CYS A 1 82 ? -2.917 -3.002 -5.230 1.00 95.88 82 CYS A C 1
ATOM 652 O O . CYS A 1 82 ? -2.774 -1.782 -5.271 1.00 95.88 82 CYS A O 1
ATOM 654 N N . TYR A 1 83 ? -3.932 -3.576 -4.585 1.00 98.00 83 TYR A N 1
ATOM 655 C CA . TYR A 1 83 ? -4.872 -2.834 -3.741 1.00 98.00 83 TYR A CA 1
ATOM 656 C C . TYR A 1 83 ? -4.753 -3.293 -2.299 1.00 98.00 83 TYR A C 1
ATOM 658 O O . TYR A 1 83 ? -4.430 -4.443 -2.011 1.00 98.00 83 TYR A O 1
ATOM 666 N N . GLY A 1 84 ? -5.037 -2.390 -1.379 1.00 97.69 84 GLY A N 1
ATOM 667 C CA . GLY A 1 84 ? -4.899 -2.616 0.045 1.00 97.69 84 GLY A CA 1
ATOM 668 C C . GLY A 1 84 ? -6.143 -2.124 0.745 1.00 97.69 84 GLY A C 1
ATOM 669 O O . GLY A 1 84 ? -6.567 -0.988 0.554 1.00 97.69 84 GLY A O 1
ATOM 670 N N . VAL A 1 85 ? -6.723 -2.991 1.560 1.00 98.12 85 VAL A N 1
ATOM 671 C CA . VAL A 1 85 ? -7.916 -2.691 2.335 1.00 98.12 85 VAL A CA 1
ATOM 672 C C . VAL A 1 85 ? -7.615 -2.811 3.818 1.00 98.12 85 VAL A C 1
ATOM 674 O O . VAL A 1 85 ? -6.938 -3.748 4.244 1.00 98.12 85 VAL A O 1
ATOM 677 N N . ILE A 1 86 ? -8.117 -1.864 4.605 1.00 98.00 86 ILE A N 1
ATOM 678 C CA . ILE A 1 86 ? -7.999 -1.857 6.062 1.00 98.00 86 ILE A CA 1
ATOM 679 C C . ILE A 1 86 ? -9.3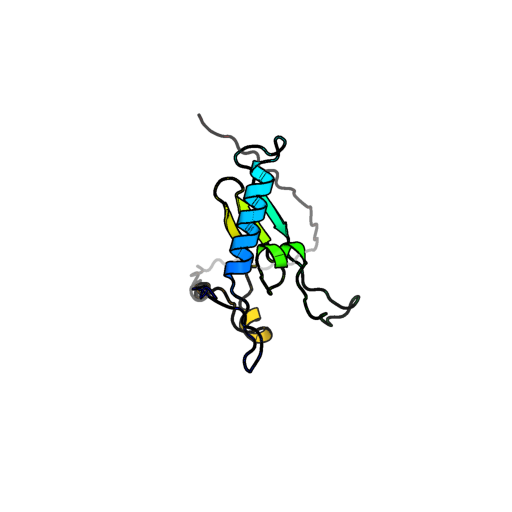92 -1.651 6.646 1.00 98.00 86 ILE A C 1
ATOM 681 O O . ILE A 1 86 ? -10.000 -0.600 6.457 1.00 98.00 86 ILE A O 1
ATOM 685 N N . ASP A 1 87 ? -9.886 -2.659 7.354 1.00 97.50 87 ASP A N 1
ATOM 686 C CA . ASP A 1 87 ? -11.104 -2.543 8.148 1.00 97.50 87 ASP A CA 1
ATOM 687 C C . ASP A 1 87 ? -10.820 -1.662 9.372 1.00 97.50 87 ASP A C 1
ATOM 689 O O . ASP A 1 87 ? -9.915 -1.954 10.163 1.00 97.50 87 ASP A O 1
ATOM 693 N N . VAL A 1 88 ? -11.565 -0.564 9.509 1.00 96.75 88 VAL A N 1
ATOM 694 C CA . VAL A 1 88 ? -11.343 0.427 10.566 1.00 96.75 88 VAL A CA 1
ATOM 695 C C . VAL A 1 88 ? -11.692 -0.147 11.933 1.00 96.75 88 VAL A C 1
ATOM 697 O O . VAL A 1 88 ? -10.997 0.163 12.903 1.00 96.75 88 VAL A O 1
ATOM 700 N N . ASP A 1 89 ? -12.690 -1.022 12.040 1.00 94.94 89 ASP A N 1
ATOM 701 C CA . ASP A 1 89 ? -13.193 -1.513 13.326 1.00 94.94 89 ASP A CA 1
ATOM 702 C C . ASP A 1 89 ? -12.311 -2.621 13.891 1.00 94.94 89 ASP A C 1
ATOM 704 O O . ASP A 1 89 ? -11.906 -2.583 15.056 1.00 94.94 89 ASP A O 1
ATOM 708 N N . THR A 1 90 ? -11.927 -3.580 13.050 1.00 94.44 90 THR A N 1
ATOM 709 C CA . THR A 1 90 ? -11.082 -4.704 13.475 1.00 94.44 90 THR A CA 1
ATOM 710 C C . THR A 1 90 ? -9.589 -4.407 13.347 1.00 94.44 90 THR A C 1
ATOM 712 O O . THR A 1 90 ? -8.774 -5.024 14.030 1.00 94.44 90 THR A O 1
ATOM 715 N N . GLY A 1 91 ? -9.201 -3.458 12.491 1.00 93.50 91 GLY A N 1
ATOM 716 C CA . GLY A 1 91 ? -7.805 -3.241 12.103 1.00 93.50 91 GLY A CA 1
ATOM 717 C C . GLY A 1 91 ? -7.260 -4.327 11.168 1.00 93.50 91 GLY A C 1
ATOM 718 O O . GLY A 1 91 ? -6.052 -4.365 10.910 1.00 93.50 91 GLY A O 1
ATOM 719 N N . LYS A 1 92 ? -8.116 -5.229 10.665 1.00 96.19 92 LYS A N 1
ATOM 720 C CA . LYS A 1 92 ? -7.723 -6.290 9.737 1.00 96.19 92 LYS A CA 1
ATOM 721 C C . LYS A 1 92 ? -7.343 -5.683 8.393 1.00 96.19 92 LYS A C 1
ATOM 723 O O . LYS A 1 92 ? -8.100 -4.925 7.793 1.00 96.19 92 LYS A O 1
ATOM 728 N N . SER A 1 93 ? -6.170 -6.061 7.899 1.00 96.38 93 SER A N 1
ATOM 729 C CA . SER A 1 93 ? -5.656 -5.607 6.611 1.00 96.38 93 SER A CA 1
ATOM 730 C C . SER A 1 93 ? -5.661 -6.734 5.584 1.00 96.38 93 SER A C 1
ATOM 732 O O . SER A 1 93 ? -5.155 -7.818 5.874 1.00 96.38 93 SER A O 1
ATOM 734 N N . THR A 1 94 ? -6.172 -6.463 4.387 1.00 96.75 94 THR A N 1
ATOM 735 C CA . THR A 1 94 ? -6.225 -7.398 3.256 1.00 96.75 94 THR A CA 1
ATOM 736 C C . THR A 1 94 ? -5.486 -6.791 2.071 1.00 96.75 94 THR A C 1
ATOM 738 O O . THR A 1 94 ? -5.708 -5.629 1.743 1.00 96.75 94 THR A O 1
ATOM 741 N N . LEU A 1 95 ? -4.601 -7.565 1.442 1.00 96.19 95 LEU A N 1
ATOM 742 C CA . LEU A 1 95 ? -3.859 -7.155 0.251 1.00 96.19 95 LEU A CA 1
ATOM 743 C C . LEU A 1 95 ? -4.385 -7.923 -0.963 1.00 96.19 95 LEU A C 1
ATOM 745 O O . LEU A 1 95 ? -4.521 -9.145 -0.915 1.00 96.19 95 LEU A O 1
ATOM 749 N N . PHE A 1 96 ? -4.647 -7.207 -2.046 1.00 96.00 96 PHE A N 1
ATOM 750 C CA . PHE A 1 96 ? -5.045 -7.751 -3.334 1.00 96.00 96 PHE A CA 1
ATOM 751 C C . PHE A 1 96 ? -3.873 -7.611 -4.296 1.00 96.00 96 PHE A C 1
ATOM 753 O O . PHE A 1 96 ? -3.438 -6.502 -4.597 1.00 96.00 96 PHE A O 1
ATOM 760 N N . VAL A 1 97 ? -3.368 -8.752 -4.753 1.00 93.75 97 VAL A N 1
ATOM 761 C CA . VAL A 1 97 ? -2.232 -8.860 -5.673 1.00 93.75 97 VAL A CA 1
ATOM 762 C C . VAL A 1 97 ? -2.771 -9.255 -7.052 1.00 93.75 97 VAL A C 1
ATOM 764 O O . VAL A 1 97 ? -3.693 -10.080 -7.114 1.00 93.75 97 VAL A O 1
ATOM 767 N N . PRO A 1 98 ? -2.241 -8.700 -8.157 1.00 92.56 98 PRO A N 1
ATOM 768 C CA . PRO A 1 98 ? -2.718 -9.021 -9.495 1.00 92.56 98 PRO A CA 1
ATOM 769 C C . PRO A 1 98 ? -2.551 -10.509 -9.810 1.00 92.56 98 PRO A C 1
ATOM 771 O O . PRO A 1 98 ? -1.557 -11.149 -9.459 1.00 92.56 98 PRO A O 1
ATOM 774 N N . ARG A 1 99 ? -3.531 -11.072 -10.522 1.00 91.19 99 ARG A N 1
ATOM 775 C CA . ARG A 1 99 ? -3.434 -12.435 -11.044 1.00 91.19 99 ARG A CA 1
ATOM 776 C C . ARG A 1 99 ? -2.583 -12.425 -12.310 1.00 91.19 99 ARG A C 1
ATOM 778 O O . ARG A 1 99 ? -3.033 -11.969 -13.356 1.00 91.19 99 ARG A O 1
ATOM 785 N N . LEU A 1 100 ? -1.372 -12.960 -12.207 1.00 89.88 100 LEU A N 1
ATOM 786 C CA . LEU A 1 100 ? -0.393 -12.938 -13.293 1.00 89.88 100 LEU A CA 1
ATOM 787 C C . LEU A 1 100 ? -0.590 -14.116 -14.272 1.00 89.88 100 LEU A C 1
ATOM 789 O O . LEU A 1 100 ? -0.953 -15.217 -13.842 1.00 89.88 100 LEU A O 1
ATOM 793 N N . PRO A 1 101 ? -0.367 -13.913 -15.587 1.00 90.44 101 PRO A N 1
ATOM 794 C CA . PRO A 1 101 ? -0.431 -14.979 -16.584 1.00 90.44 101 PRO A CA 1
ATOM 795 C C . PRO A 1 101 ? 0.770 -15.926 -16.476 1.00 90.44 101 PRO A C 1
ATOM 797 O O . PRO A 1 101 ? 1.829 -15.555 -15.974 1.00 90.44 101 PRO A O 1
ATOM 800 N N . ALA A 1 102 ? 0.641 -17.142 -17.017 1.00 89.50 102 ALA A N 1
ATOM 801 C CA . ALA A 1 102 ? 1.717 -18.139 -16.981 1.00 89.50 102 ALA A CA 1
ATOM 802 C C . ALA A 1 102 ? 3.020 -17.653 -17.648 1.00 89.50 102 ALA A C 1
ATOM 804 O O . ALA A 1 102 ? 4.106 -17.986 -17.182 1.00 89.50 102 ALA A O 1
ATOM 805 N N . SER A 1 103 ? 2.918 -16.817 -18.687 1.00 91.62 103 SER A N 1
ATOM 806 C CA . SER A 1 103 ? 4.071 -16.215 -19.367 1.00 91.62 103 SER A CA 1
ATOM 807 C C . SER A 1 103 ? 4.917 -15.320 -18.456 1.00 91.62 103 SER A C 1
ATOM 809 O O . SER A 1 103 ? 6.111 -15.180 -18.699 1.00 91.62 103 SER A O 1
ATOM 811 N N . HIS A 1 104 ? 4.351 -14.756 -17.381 1.00 90.81 104 HIS A N 1
ATOM 812 C CA . HIS A 1 104 ? 5.089 -13.920 -16.429 1.00 90.81 104 HIS A CA 1
ATOM 813 C C . HIS A 1 104 ? 6.289 -14.658 -15.826 1.00 90.81 104 HIS A C 1
ATOM 815 O O . HIS A 1 104 ? 7.345 -14.062 -15.634 1.00 90.81 104 HIS A O 1
ATOM 821 N N . ALA A 1 105 ? 6.151 -15.964 -15.579 1.00 90.56 105 ALA A N 1
ATOM 822 C CA . ALA A 1 105 ? 7.227 -16.780 -15.026 1.00 90.56 105 ALA A CA 1
ATOM 823 C C . ALA A 1 105 ? 8.472 -16.817 -15.928 1.00 90.56 105 ALA A C 1
ATOM 825 O O . ALA A 1 105 ? 9.584 -16.912 -15.417 1.00 90.56 105 ALA A O 1
ATOM 826 N N . THR A 1 106 ? 8.287 -16.715 -17.248 1.00 93.75 106 THR A N 1
ATOM 827 C CA . THR A 1 106 ? 9.372 -16.718 -18.237 1.00 93.75 106 THR A CA 1
ATOM 828 C C . THR A 1 106 ? 10.100 -15.377 -18.303 1.00 93.75 106 THR A C 1
ATOM 830 O O . THR A 1 106 ? 11.320 -15.367 -18.419 1.00 93.75 106 THR A O 1
ATOM 833 N N . TRP A 1 107 ? 9.372 -14.259 -18.225 1.00 93.25 107 TRP A N 1
ATOM 834 C CA . TRP A 1 107 ? 9.936 -12.920 -18.458 1.00 93.25 107 TRP A CA 1
ATOM 835 C C . TRP A 1 107 ? 10.354 -12.196 -17.176 1.00 93.25 107 TRP A C 1
ATOM 837 O O . TRP A 1 107 ? 11.411 -11.579 -17.128 1.00 93.25 107 TRP A O 1
ATOM 847 N N . MET A 1 108 ? 9.521 -12.278 -16.140 1.00 90.44 108 MET A N 1
ATOM 848 C CA . MET A 1 108 ? 9.627 -11.466 -14.921 1.00 90.44 108 MET A CA 1
ATOM 849 C C . MET A 1 108 ? 10.006 -12.301 -13.691 1.00 90.44 108 MET A C 1
ATOM 851 O O . MET A 1 108 ? 10.307 -11.760 -12.629 1.00 90.44 108 MET A O 1
ATOM 855 N N . GLY A 1 109 ? 9.987 -13.629 -13.823 1.00 90.69 109 GLY A N 1
ATOM 856 C CA . GLY A 1 109 ? 10.339 -14.570 -12.769 1.00 90.69 109 GLY A CA 1
ATOM 857 C C . GLY A 1 109 ? 9.149 -15.078 -11.954 1.00 90.69 109 GLY A C 1
ATOM 858 O O . GLY A 1 109 ? 7.972 -14.885 -12.286 1.00 90.69 109 GLY A O 1
ATOM 859 N N . LYS A 1 110 ? 9.476 -15.810 -10.884 1.00 85.69 110 LYS A N 1
ATOM 860 C CA . LYS A 1 110 ? 8.502 -16.536 -10.064 1.00 85.69 110 LYS A CA 1
ATOM 861 C C . LYS A 1 110 ? 7.535 -15.569 -9.385 1.00 85.69 110 LYS A C 1
ATOM 863 O O . LYS A 1 110 ? 7.950 -14.666 -8.667 1.00 85.69 110 LYS A O 1
ATOM 868 N N . SER A 1 111 ? 6.239 -15.816 -9.554 1.00 71.25 111 SER A N 1
ATOM 869 C CA . SER A 1 111 ? 5.210 -15.052 -8.854 1.00 71.25 111 SER A CA 1
ATOM 870 C C . SER A 1 111 ? 5.320 -15.255 -7.332 1.00 71.25 111 SER A C 1
ATOM 872 O O . SER A 1 111 ? 5.487 -16.395 -6.884 1.00 71.25 111 SER A O 1
ATOM 874 N N . PRO A 1 112 ? 5.198 -14.184 -6.526 1.00 64.69 112 PRO A N 1
ATOM 875 C CA . PRO A 1 112 ? 5.344 -14.259 -5.069 1.00 64.69 112 PRO A CA 1
ATOM 876 C C . PRO A 1 112 ? 4.228 -15.076 -4.401 1.00 64.69 112 PRO A C 1
ATOM 878 O O . PRO A 1 112 ? 4.444 -15.701 -3.365 1.00 64.69 112 PRO A O 1
ATOM 881 N N . VAL A 1 113 ? 3.044 -15.135 -5.018 1.00 59.91 113 VAL A N 1
ATOM 882 C CA . VAL A 1 113 ? 1.957 -16.024 -4.599 1.00 59.91 113 VAL A CA 1
ATOM 883 C C . VAL A 1 113 ? 2.099 -17.348 -5.345 1.00 59.91 113 VAL A C 1
ATOM 885 O O . VAL A 1 113 ? 1.994 -17.390 -6.571 1.00 59.91 113 VAL A O 1
ATOM 888 N N . SER A 1 114 ? 2.308 -18.444 -4.610 1.00 45.31 114 SER A N 1
ATOM 889 C CA . SER A 1 114 ? 2.218 -19.796 -5.165 1.00 45.31 114 SER A CA 1
ATOM 890 C C . SER A 1 114 ? 0.763 -20.092 -5.524 1.00 45.31 114 SER A C 1
ATOM 892 O O . SER A 1 114 ? -0.005 -20.613 -4.714 1.00 45.31 114 SER A O 1
ATOM 894 N N . TRP A 1 115 ? 0.356 -19.715 -6.730 1.00 39.59 115 TRP A N 1
ATOM 895 C CA . TRP A 1 115 ? -0.934 -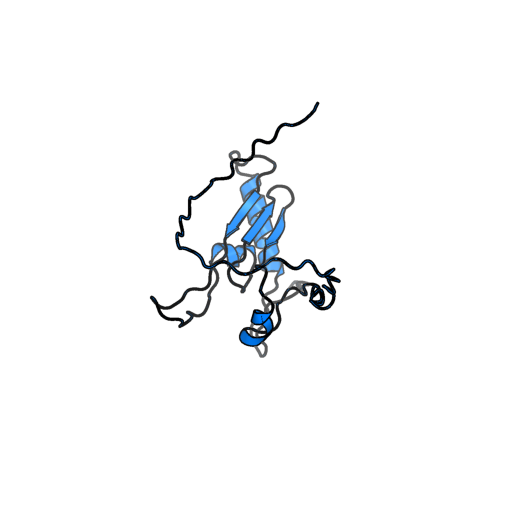20.124 -7.256 1.00 39.59 115 TRP A CA 1
ATOM 896 C C . TRP A 1 115 ? -0.853 -21.606 -7.640 1.00 39.59 115 TRP A C 1
ATOM 898 O O . TRP A 1 115 ? 0.092 -21.983 -8.340 1.00 39.59 115 TRP A O 1
ATOM 908 N N . PRO A 1 116 ? -1.801 -22.467 -7.222 1.00 40.09 116 PRO A N 1
ATOM 909 C CA . PRO A 1 116 ? -1.850 -23.823 -7.737 1.00 40.09 116 PRO A CA 1
ATOM 910 C C . PRO A 1 116 ? -2.031 -23.730 -9.250 1.00 40.09 116 PRO A C 1
ATOM 912 O O . PRO A 1 116 ? -3.050 -23.232 -9.737 1.00 40.09 116 PRO A O 1
ATOM 915 N N . HIS A 1 117 ? -1.018 -24.168 -10.000 1.00 43.75 117 HIS A N 1
ATOM 916 C CA . HIS A 1 117 ? -1.147 -24.368 -11.433 1.00 43.75 117 HIS A CA 1
ATOM 917 C C . HIS A 1 117 ? -2.405 -25.215 -11.645 1.00 43.75 117 HIS A C 1
ATOM 919 O O . HIS A 1 117 ? -2.429 -26.392 -11.292 1.00 43.75 117 HIS A O 1
ATOM 925 N N . ARG A 1 118 ? -3.473 -24.630 -12.208 1.00 43.94 118 ARG A N 1
ATOM 926 C CA . ARG A 1 118 ? -4.450 -25.459 -12.907 1.00 43.94 118 ARG A CA 1
ATOM 927 C C . ARG A 1 118 ? -3.639 -26.100 -14.015 1.00 43.94 118 ARG A C 1
ATOM 929 O O . ARG A 1 118 ? -3.229 -25.400 -14.940 1.00 43.94 118 ARG A O 1
ATOM 936 N N . ALA A 1 119 ? -3.347 -27.388 -13.853 1.00 34.34 119 ALA A N 1
ATOM 937 C CA . ALA A 1 119 ? -2.833 -28.212 -14.925 1.00 34.34 119 ALA A CA 1
ATOM 938 C C . ALA A 1 119 ? -3.647 -27.881 -16.185 1.00 34.34 119 ALA A C 1
ATOM 940 O O . ALA A 1 119 ? -4.873 -27.726 -16.075 1.00 34.34 119 ALA A O 1
ATOM 941 N N . PRO A 1 120 ? -3.004 -27.692 -17.348 1.00 43.84 120 PRO A N 1
ATOM 942 C CA . PRO A 1 120 ? -3.755 -27.538 -18.578 1.00 43.84 120 PRO A CA 1
ATOM 943 C C . PRO A 1 120 ? -4.679 -28.752 -18.677 1.00 43.84 120 PRO A C 1
ATOM 945 O O . PRO A 1 120 ? -4.216 -29.892 -18.649 1.00 43.84 120 PRO A O 1
ATOM 948 N N . LEU A 1 121 ? -5.993 -28.508 -18.714 1.00 40.81 121 LEU A N 1
ATOM 949 C CA . LEU A 1 121 ? -6.934 -29.514 -19.182 1.00 40.81 121 LEU A CA 1
ATOM 950 C C . LEU A 1 121 ? -6.433 -29.880 -20.573 1.00 40.81 121 LEU A C 1
ATOM 952 O O . LEU A 1 121 ? -6.467 -29.044 -21.477 1.00 40.81 121 LEU A O 1
ATOM 956 N N . SER A 1 122 ? -5.847 -31.072 -20.676 1.00 35.75 122 SER A N 1
ATOM 957 C CA . SER A 1 122 ? -5.335 -31.606 -21.923 1.00 35.75 122 SER A CA 1
ATOM 958 C C . SER A 1 122 ? -6.404 -31.422 -22.993 1.00 35.75 122 SER A C 1
ATOM 960 O O . SER A 1 122 ? -7.525 -31.909 -22.853 1.00 35.75 122 SER A O 1
ATOM 962 N N . SER A 1 123 ? -6.059 -30.710 -24.060 1.00 43.75 123 SER A N 1
ATOM 963 C CA . SER A 1 123 ? -6.897 -30.543 -25.244 1.00 43.75 123 SER A CA 1
ATOM 964 C C . SER A 1 123 ? -7.036 -31.836 -26.062 1.00 43.75 123 SER A C 1
ATOM 966 O O . SER A 1 123 ? -7.621 -31.819 -27.142 1.00 43.75 123 SER A O 1
ATOM 968 N N . SER A 1 124 ? -6.553 -32.980 -25.571 1.00 49.41 124 SER A N 1
ATOM 969 C CA . SER A 1 124 ? -6.732 -34.274 -26.220 1.00 49.41 124 SER A CA 1
ATOM 970 C C . SER A 1 124 ? -7.872 -35.056 -25.567 1.00 49.41 124 SER A C 1
ATOM 972 O O . SER A 1 124 ? -7.640 -35.789 -24.612 1.00 49.41 124 SER A O 1
ATOM 974 N N . LEU A 1 125 ? -9.095 -34.874 -26.069 1.00 43.19 125 LEU A N 1
ATOM 975 C CA . LEU A 1 125 ? -10.152 -35.897 -26.210 1.00 43.19 125 LEU A CA 1
ATOM 976 C C . LEU A 1 125 ? -11.462 -35.210 -26.634 1.00 43.19 125 LEU A C 1
ATOM 978 O O . LEU A 1 125 ? -12.488 -35.280 -25.971 1.00 43.19 125 LEU A O 1
ATOM 982 N N . CYS A 1 126 ? -11.435 -34.543 -27.787 1.00 33.72 126 CYS A N 1
ATOM 983 C CA . CYS A 1 126 ? -12.617 -34.453 -28.641 1.00 33.72 126 CYS A CA 1
ATOM 984 C C . CYS A 1 126 ? -12.421 -35.442 -29.792 1.00 33.72 126 CYS A C 1
ATOM 986 O O . CYS A 1 126 ? -12.211 -35.058 -30.937 1.00 33.72 126 CYS A O 1
ATOM 988 N N . ALA A 1 127 ? -12.455 -36.739 -29.477 1.00 39.72 127 ALA A N 1
ATOM 989 C CA . ALA A 1 127 ? -12.774 -37.749 -30.475 1.00 39.72 127 ALA A CA 1
ATOM 990 C C . ALA A 1 127 ? -14.299 -37.731 -30.654 1.00 39.72 127 ALA A C 1
ATOM 992 O O . ALA A 1 127 ? -15.018 -38.542 -30.079 1.00 39.72 127 ALA A O 1
ATOM 993 N N . ALA A 1 128 ? -14.800 -36.742 -31.394 1.00 38.50 128 ALA A N 1
ATOM 994 C CA . ALA A 1 128 ? -16.161 -36.788 -31.899 1.00 38.50 128 ALA A CA 1
ATOM 995 C C . ALA A 1 128 ? -16.176 -37.789 -33.060 1.00 38.50 128 ALA A C 1
ATOM 997 O O . ALA A 1 128 ? -15.730 -37.492 -34.168 1.00 38.50 128 ALA A O 1
ATOM 998 N N . SER A 1 129 ? -16.661 -38.996 -32.785 1.00 36.56 129 SER A N 1
ATOM 999 C CA . SER A 1 129 ? -17.134 -39.923 -33.806 1.00 36.56 129 SER A CA 1
ATOM 1000 C C . SER A 1 129 ? -18.200 -39.215 -34.644 1.00 36.56 129 SER A C 1
ATOM 1002 O O . SER A 1 129 ? -19.299 -38.945 -34.161 1.00 36.56 129 SER A O 1
ATOM 1004 N N . THR A 1 130 ? -17.865 -38.884 -35.887 1.00 36.06 130 THR A N 1
ATOM 1005 C CA . THR A 1 130 ? -18.820 -38.384 -36.877 1.00 36.06 130 THR A CA 1
ATOM 1006 C C . THR A 1 130 ? -19.424 -39.580 -37.614 1.00 36.06 130 THR A C 1
ATOM 1008 O O . THR A 1 130 ? -18.680 -40.338 -38.236 1.00 36.06 130 THR A O 1
ATOM 1011 N N . PRO A 1 131 ? -20.750 -39.796 -37.577 1.00 37.97 131 PRO A N 1
ATOM 1012 C CA . PRO A 1 131 ? -21.396 -40.615 -38.583 1.00 37.97 131 PRO A CA 1
ATOM 1013 C C . PRO A 1 131 ? -21.505 -39.805 -39.880 1.00 37.97 131 PRO A C 1
ATOM 1015 O O . PRO A 1 131 ? -21.908 -38.641 -39.895 1.00 37.97 131 PRO A O 1
ATOM 1018 N N . THR A 1 132 ? -21.097 -40.446 -40.967 1.00 36.62 132 THR A N 1
ATOM 1019 C CA . THR A 1 132 ? -21.151 -39.973 -42.347 1.00 36.62 132 THR A CA 1
ATOM 1020 C C . THR A 1 132 ? -22.566 -39.535 -42.731 1.00 36.62 132 THR A C 1
ATOM 1022 O O . THR A 1 132 ? -23.472 -40.360 -42.808 1.00 36.62 132 THR A O 1
ATOM 1025 N N . ALA A 1 133 ? -22.743 -38.251 -43.042 1.00 36.75 133 ALA A N 1
ATOM 1026 C CA . ALA A 1 133 ? -23.899 -37.754 -43.778 1.00 36.75 133 ALA A CA 1
ATOM 1027 C C . ALA A 1 133 ? -23.397 -36.974 -44.997 1.00 36.75 133 ALA A C 1
ATOM 1029 O O . ALA A 1 133 ? -22.797 -35.906 -44.882 1.00 36.75 133 ALA A O 1
ATOM 1030 N N . ALA A 1 134 ? -23.602 -37.572 -46.166 1.00 38.94 134 ALA A N 1
ATOM 1031 C CA . ALA A 1 134 ? -23.347 -36.982 -47.466 1.00 38.94 134 ALA A CA 1
ATOM 1032 C C . ALA A 1 134 ? -24.373 -35.880 -47.759 1.00 38.94 134 ALA A C 1
ATOM 1034 O O . ALA A 1 134 ? -25.564 -36.169 -47.756 1.00 38.94 134 ALA A O 1
ATOM 1035 N N . VAL A 1 135 ? -23.925 -34.662 -48.083 1.00 39.84 135 VAL A N 1
ATOM 1036 C CA . VAL A 1 135 ? -24.707 -33.696 -48.874 1.00 39.84 135 VAL A CA 1
ATOM 1037 C C . VAL A 1 135 ? -23.767 -32.896 -49.777 1.00 39.84 135 VAL A C 1
ATOM 1039 O O . VAL A 1 135 ? -22.695 -32.442 -49.383 1.00 39.84 135 VAL A O 1
ATOM 1042 N N . SER A 1 136 ? -24.210 -32.808 -51.024 1.00 35.72 136 SER A N 1
ATOM 1043 C CA . SER A 1 136 ? -23.602 -32.277 -52.235 1.00 35.72 136 SER A CA 1
ATOM 1044 C C . SER A 1 136 ? -23.296 -30.777 -52.236 1.00 35.72 136 SER A C 1
ATOM 1046 O O . SER A 1 136 ? -23.943 -29.971 -51.575 1.00 35.72 136 SER A O 1
ATOM 1048 N N . ALA A 1 137 ? -22.331 -30.437 -53.090 1.00 38.94 137 ALA A N 1
ATOM 1049 C CA . ALA A 1 137 ? -21.811 -29.114 -53.402 1.00 38.94 137 ALA A CA 1
ATOM 1050 C C . ALA A 1 137 ? -22.861 -28.045 -53.777 1.00 38.94 137 ALA A C 1
ATOM 1052 O O . ALA A 1 137 ? -23.786 -28.298 -54.545 1.00 38.94 137 ALA A O 1
ATOM 1053 N N . GLY A 1 138 ? -22.607 -26.810 -53.329 1.00 34.00 138 GLY A N 1
ATOM 1054 C CA . GLY A 1 138 ? -23.246 -25.579 -53.800 1.00 34.00 138 GLY A CA 1
ATOM 1055 C C . GLY A 1 138 ? -22.491 -24.340 -53.295 1.00 34.00 138 GLY A C 1
ATOM 1056 O O . GLY A 1 138 ? -22.342 -24.150 -52.094 1.00 34.00 138 GLY A O 1
ATOM 1057 N N . ARG A 1 139 ? -21.951 -23.537 -54.222 1.00 33.62 139 ARG A N 1
ATOM 1058 C CA . ARG A 1 139 ? -21.175 -22.291 -54.007 1.00 33.62 139 ARG A CA 1
ATOM 1059 C C . ARG A 1 139 ? -22.065 -21.098 -53.529 1.00 33.62 139 ARG A C 1
ATOM 1061 O O . ARG A 1 139 ? -23.282 -21.226 -53.562 1.00 33.62 139 ARG A O 1
ATOM 1068 N N . PRO A 1 140 ? -21.473 -19.950 -53.102 1.00 50.81 140 PRO A N 1
ATOM 1069 C CA . PRO A 1 140 ? -21.963 -19.035 -52.052 1.00 50.81 140 PRO A CA 1
ATOM 1070 C C . PRO A 1 140 ? -22.718 -17.797 -52.603 1.00 50.81 140 PRO A C 1
ATOM 1072 O O . PRO A 1 140 ? -22.899 -17.711 -53.818 1.00 50.81 140 PRO A O 1
ATOM 1075 N N . PRO A 1 141 ? -23.111 -16.801 -51.765 1.00 47.31 141 PRO A N 1
ATOM 1076 C CA . PRO A 1 141 ? -22.208 -15.650 -51.561 1.00 47.31 141 PRO A CA 1
ATOM 1077 C C . PRO A 1 141 ? -22.275 -14.906 -50.198 1.00 47.31 141 PRO A C 1
ATOM 1079 O O . PRO A 1 141 ? -23.271 -14.896 -49.486 1.00 47.31 141 PRO A O 1
ATOM 1082 N N . LEU A 1 142 ? -21.152 -14.237 -49.902 1.00 35.50 142 LEU A N 1
ATOM 1083 C CA . LEU A 1 142 ? -20.960 -12.920 -49.262 1.00 35.50 142 LEU A CA 1
ATOM 1084 C C . LEU A 1 142 ? -22.166 -12.230 -48.579 1.00 35.50 142 LEU A C 1
ATOM 1086 O O . LEU A 1 142 ? -23.044 -11.712 -49.263 1.00 35.50 142 LEU A O 1
ATOM 1090 N N . ARG A 1 143 ? -22.070 -12.013 -47.256 1.00 36.94 143 ARG A N 1
ATOM 1091 C CA . ARG A 1 143 ? -22.196 -10.688 -46.599 1.00 36.94 143 ARG A CA 1
ATOM 1092 C C . ARG A 1 143 ? -21.970 -10.811 -45.090 1.00 36.94 143 ARG A C 1
ATOM 1094 O O . ARG A 1 143 ? -22.706 -11.497 -44.393 1.00 36.94 143 ARG A O 1
ATOM 1101 N N . ALA A 1 144 ? -20.957 -10.104 -44.596 1.00 39.34 144 ALA A N 1
ATOM 1102 C CA . ALA A 1 144 ? -20.781 -9.839 -43.179 1.00 39.34 144 ALA A CA 1
ATOM 1103 C C . ALA A 1 144 ? -21.659 -8.642 -42.786 1.00 39.34 144 ALA A C 1
ATOM 1105 O O . ALA A 1 144 ? -21.520 -7.560 -43.354 1.00 39.34 144 ALA A O 1
ATOM 1106 N N . SER A 1 145 ? -22.537 -8.827 -41.804 1.00 36.53 145 SER A N 1
ATOM 1107 C CA . SER A 1 145 ? -23.114 -7.730 -41.027 1.00 36.53 145 SER A CA 1
ATOM 1108 C C . SER A 1 145 ? -23.010 -8.087 -39.547 1.00 36.53 145 SER A C 1
ATOM 1110 O O . SER A 1 145 ? -23.794 -8.883 -39.033 1.00 36.53 145 SER A O 1
ATOM 1112 N N . CYS A 1 146 ? -22.017 -7.518 -38.865 1.00 30.00 146 CYS A N 1
ATOM 1113 C CA . CYS A 1 146 ? -21.978 -7.493 -37.407 1.00 30.00 146 CYS A CA 1
ATOM 1114 C C . CYS A 1 146 ? -23.021 -6.484 -36.918 1.00 30.00 146 CYS A C 1
ATOM 1116 O O . CYS A 1 146 ? -22.842 -5.284 -37.108 1.00 30.00 146 CYS A O 1
ATOM 1118 N N . SER A 1 147 ? -24.090 -6.964 -36.281 1.00 35.91 147 SER A N 1
ATOM 1119 C CA . SER A 1 147 ? -24.940 -6.136 -35.424 1.00 35.91 147 SER A CA 1
ATOM 1120 C C . SER A 1 147 ? -24.622 -6.462 -33.973 1.00 35.91 147 SER A C 1
ATOM 1122 O O . SER A 1 147 ? -24.705 -7.616 -33.555 1.00 35.91 147 SER A O 1
ATOM 1124 N N . ALA A 1 148 ? -24.250 -5.431 -33.220 1.00 40.66 148 ALA A N 1
ATOM 1125 C CA . ALA A 1 148 ? -24.091 -5.478 -31.778 1.00 40.66 148 ALA A CA 1
ATOM 1126 C C . ALA A 1 148 ? -25.424 -5.842 -31.105 1.00 40.66 148 ALA A C 1
ATOM 1128 O O . ALA A 1 148 ? -26.472 -5.309 -31.467 1.00 40.66 148 ALA A O 1
ATOM 1129 N N . ALA A 1 149 ? -25.373 -6.721 -30.105 1.00 37.03 149 ALA A N 1
ATOM 1130 C CA . ALA A 1 149 ? -26.484 -6.969 -29.198 1.00 37.03 149 ALA A CA 1
ATOM 1131 C C . ALA A 1 149 ? -25.974 -6.852 -27.757 1.00 37.03 149 ALA A C 1
ATOM 1133 O O . ALA A 1 149 ? -25.263 -7.723 -27.255 1.00 37.03 149 ALA A O 1
ATOM 1134 N N . SER A 1 150 ? -26.332 -5.739 -27.116 1.00 34.84 150 SER A N 1
ATOM 1135 C CA . SER A 1 150 ? -26.262 -5.555 -25.669 1.00 34.84 150 SER A CA 1
ATOM 1136 C C . SER A 1 150 ? -27.135 -6.600 -24.982 1.00 34.84 150 SER A C 1
ATOM 1138 O O . SER A 1 150 ? -28.315 -6.736 -25.299 1.00 34.84 150 SER A O 1
ATOM 1140 N N . VAL A 1 151 ? -26.571 -7.325 -24.018 1.00 36.41 151 VAL A N 1
ATOM 1141 C CA . VAL A 1 151 ? -27.319 -8.256 -23.171 1.00 36.41 151 VAL A CA 1
ATOM 1142 C C . VAL A 1 151 ? -27.538 -7.598 -21.813 1.00 36.41 151 VAL A C 1
ATOM 1144 O O . VAL A 1 151 ? -26.671 -7.624 -20.944 1.00 36.41 151 VAL A O 1
ATOM 1147 N N . THR A 1 152 ? -28.720 -7.016 -21.634 1.00 32.09 152 THR A N 1
ATOM 1148 C CA . THR A 1 152 ? -29.259 -6.627 -20.328 1.00 32.09 152 THR A CA 1
ATOM 1149 C C . THR A 1 152 ? -29.880 -7.875 -19.702 1.00 32.09 152 THR A C 1
ATOM 1151 O O . THR A 1 152 ? -30.838 -8.422 -20.245 1.00 32.09 152 THR A O 1
ATOM 1154 N N . ARG A 1 153 ? -29.346 -8.368 -18.578 1.00 37.09 153 ARG A N 1
ATOM 1155 C CA . ARG A 1 153 ? -30.004 -9.425 -17.792 1.00 37.09 153 ARG A CA 1
ATOM 1156 C C . ARG A 1 153 ? -30.742 -8.801 -16.615 1.00 37.09 153 ARG A C 1
ATOM 1158 O O . ARG A 1 153 ? -30.119 -8.324 -15.674 1.00 37.09 153 ARG A O 1
ATOM 1165 N N . HIS A 1 154 ? -32.069 -8.848 -16.684 1.00 33.53 154 HIS A N 1
ATOM 1166 C CA . HIS A 1 154 ? -32.943 -8.737 -15.523 1.00 33.53 154 HIS A CA 1
ATOM 1167 C C . HIS A 1 154 ? -32.773 -9.976 -14.633 1.00 33.53 154 HIS A C 1
ATOM 1169 O O . HIS A 1 154 ? -32.763 -11.101 -15.131 1.00 33.53 154 HIS A O 1
ATOM 1175 N N . PHE A 1 155 ? -32.645 -9.756 -13.326 1.00 33.81 155 PHE A N 1
ATOM 1176 C CA . PHE A 1 155 ? -32.674 -10.790 -12.295 1.00 33.81 155 PHE A CA 1
ATOM 1177 C C . PHE A 1 155 ? -33.984 -10.642 -11.516 1.00 33.81 155 PHE A C 1
ATOM 1179 O O . PHE A 1 155 ? -34.226 -9.604 -10.904 1.00 33.81 155 PHE A O 1
ATOM 1186 N N . SER A 1 156 ? -34.826 -11.668 -11.559 1.00 31.69 156 SER A N 1
ATOM 1187 C CA . SER A 1 156 ? -36.006 -11.832 -10.710 1.00 31.69 156 SER A CA 1
ATOM 1188 C C . SER A 1 156 ? -35.690 -12.854 -9.613 1.00 31.69 156 SER A C 1
ATOM 1190 O O . SER A 1 156 ? -35.195 -13.945 -9.892 1.00 31.69 156 SER A O 1
ATOM 1192 N N . LEU A 1 157 ? -35.943 -12.470 -8.360 1.00 35.00 157 LEU A N 1
ATOM 1193 C CA . LEU A 1 157 ? -35.871 -13.322 -7.167 1.00 35.00 157 LEU A CA 1
ATOM 1194 C C . LEU A 1 157 ? -37.216 -14.036 -6.959 1.00 35.00 157 LEU A C 1
ATOM 1196 O O . LEU A 1 157 ? -38.249 -13.392 -7.158 1.00 35.00 157 LEU A O 1
ATOM 1200 N N . PRO A 1 158 ? -37.242 -15.301 -6.508 1.00 44.53 158 PRO A N 1
ATOM 1201 C CA . PRO A 1 158 ? -38.428 -15.884 -5.907 1.00 44.53 158 PRO A CA 1
ATOM 1202 C C . PRO A 1 158 ? -38.409 -15.768 -4.373 1.00 44.53 158 PRO A C 1
ATOM 1204 O O . PRO A 1 158 ? -37.351 -15.705 -3.744 1.00 44.53 158 PRO A O 1
ATOM 1207 N N . SER A 1 159 ? -39.633 -15.704 -3.853 1.00 43.91 159 SER A N 1
ATOM 1208 C CA . SER A 1 159 ? -40.120 -15.589 -2.471 1.00 43.91 159 SER A CA 1
ATOM 1209 C C . SER A 1 159 ? -39.674 -16.685 -1.513 1.00 43.91 159 SER A C 1
ATOM 1211 O O . SER 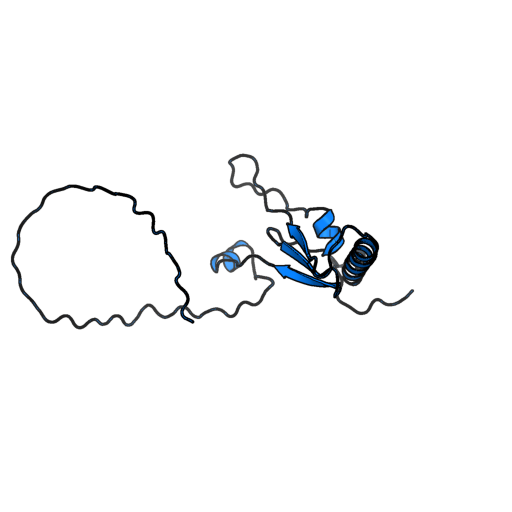A 1 159 ? -39.682 -17.856 -1.955 1.00 43.91 159 SER A O 1
#

Radius of gyration: 26.52 Å; chains: 1; bounding box: 66×52×76 Å

Sequence (159 aa):
MATATGPWFWLGNETLKVPLALFALNRRRLCERLRKNPAVQAGSVVLLQGGEETQRYCTDTGVLFRQESFFHWAFGVTEPSCYGVIDVDTGKSTLFVPRLPASHATWMGKSPVSWPHRAPLSSSLCAASTPTAAVSAGRPPLRASCSAASVTRHFSLPS

InterPro domains:
  IPR007865 Aminopeptidase P, N-terminal [PF05195] (23-111)
  IPR007865 Aminopeptidase P, N-terminal [SM01011] (18-143)
  IPR029149 Creatinase/Aminopeptidase P/Spt16, N-terminal [G3DSA:3.40.350.10] (6-114)
  IPR029149 Creatinase/Aminopeptidase P/Spt16, N-terminal [SSF53092] (18-110)
  IPR052433 Xaa-Pro dipeptidase-like [PTHR48480] (2-111)

Organism: Molossus molossus (NCBI:txid27622)

Secondary structure (DSSP, 8-state):
-----S-EE--STT---EETHHHHHHHHHHHHHHHT-TTSPTT-EEEEEPP---BSTTSS-BPPP---HHHHHHH---SSS-EEEEETTT--EEEE-----TTHHHHT---SS---------S------PPP-----------------------PPP-

Foldseek 3Di:
DDDDPAQFDDPDDPGDTHHQVQLLVLLVVVLVVLVPDPVRDQQDKDKDWKAAWDADDPDPHTDQDDIDPVCCSNGVDRDHGKMWMAGSPVRDIDIGDDDDDPCCCVPVNDDPDPDPPPDPPPPPDPPPPDDDDDDDDDDDDDDDDDDDDDDDDDDDDDD